Protein AF-A0A425D655-F1 (afdb_monomer)

Mean predicted aligned error: 10.27 Å

Sequence (138 aa):
MHMKQPTDARAVCDTALSDPRVFPADRMDLLRRHRRLAKTPTTEDKEVVVEGCYPTHTIDGRPLNRAVGEKSRFIGYDDDSVTVEALVLQHYKSQGWHGAHDEGASFRSLLGLLLWDVMFLNDVPDVFQTPFQVQNLG

pLDDT: mean 84.24, std 14.07, range [43.75, 97.19]

Organism: Aphanomyces astaci (NCBI:txid112090)

InterPro domains:
  IPR033315 Fanconi-associated nuclease 1-like [PTHR15749] (2-133)

Solvent-accessible surface area (backbone atoms only — not comparable to full-atom values): 9112 Å² total; per-residue (Å²): 129,90,81,80,52,62,68,62,57,36,56,52,34,56,53,49,71,68,40,87,83,55,52,73,70,60,43,52,54,42,50,56,49,39,52,65,62,63,70,63,83,66,90,69,75,68,63,80,72,60,92,72,86,69,87,84,82,87,82,92,79,51,71,73,58,85,61,90,93,56,84,63,32,25,50,36,99,83,72,43,88,31,43,64,67,56,43,52,49,53,56,43,38,77,74,75,49,85,87,83,91,58,94,55,47,66,59,52,52,50,48,49,68,76,38,39,74,71,74,65,50,86,84,58,83,87,42,73,87,56,100,81,65,92,65,63,81,120

Foldseek 3Di:
DPPPDLPVLLVVLVVLLPDPPDDPVVVVVSVVSNVVSVPPPCPPPPPVPPVDPDDDDDDDFAWPDDDPPDQTWTQAPVRDIDHPVVNVQSVVVVVVDHDDDDVCPVVVVVCCVVCVCVQPPPPDPPQDPDPPDPGTPD

Radius of gyration: 22.77 Å; Cα contacts (8 Å, |Δi|>4): 84; chains: 1; bounding box: 52×45×54 Å

Structure (mmCIF, N/CA/C/O backbone):
data_AF-A0A425D655-F1
#
_entry.id   AF-A0A425D655-F1
#
loop_
_atom_site.group_PDB
_atom_site.id
_atom_site.type_symbol
_atom_site.label_atom_id
_atom_site.label_alt_id
_atom_site.label_comp_id
_atom_site.label_asym_id
_atom_site.label_entity_id
_atom_site.label_seq_id
_atom_site.pdbx_PDB_ins_code
_atom_site.Cartn_x
_atom_site.Cartn_y
_atom_site.Cartn_z
_atom_site.occupancy
_atom_site.B_iso_or_equiv
_atom_site.auth_seq_id
_atom_site.auth_comp_id
_atom_site.auth_asym_id
_atom_site.auth_atom_id
_atom_site.pdbx_PDB_model_num
ATOM 1 N N . MET A 1 1 ? 16.321 -1.369 22.265 1.00 56.09 1 MET A N 1
ATOM 2 C CA . MET A 1 1 ? 17.793 -1.531 22.291 1.00 56.09 1 MET A CA 1
ATOM 3 C C . MET A 1 1 ? 18.479 -0.513 23.205 1.00 56.09 1 MET A C 1
ATOM 5 O O . MET A 1 1 ? 19.543 -0.815 23.719 1.00 56.09 1 MET A O 1
ATOM 9 N N . HIS A 1 2 ? 17.860 0.644 23.463 1.00 69.31 2 HIS A N 1
ATOM 10 C CA . HIS A 1 2 ? 18.489 1.784 24.137 1.00 69.31 2 HIS A CA 1
ATOM 11 C C . HIS A 1 2 ? 18.826 1.601 25.633 1.00 69.31 2 HIS A C 1
ATOM 13 O O . HIS A 1 2 ? 19.874 2.067 26.054 1.00 69.31 2 HIS A O 1
ATOM 19 N N . MET A 1 3 ? 18.016 0.884 26.427 1.00 74.19 3 MET A N 1
ATOM 20 C CA . MET A 1 3 ? 18.224 0.783 27.892 1.00 74.19 3 MET A CA 1
ATOM 21 C C . MET A 1 3 ? 18.942 -0.494 28.368 1.00 74.19 3 MET A C 1
ATOM 23 O O . MET A 1 3 ? 19.129 -0.678 29.561 1.00 74.19 3 MET A O 1
ATOM 27 N N . LYS A 1 4 ? 19.344 -1.398 27.457 1.00 76.62 4 LYS A N 1
ATOM 28 C CA . LYS A 1 4 ? 20.048 -2.670 27.763 1.00 76.62 4 LYS A CA 1
ATOM 29 C C . LYS A 1 4 ? 19.451 -3.521 28.912 1.00 76.62 4 LYS A C 1
ATOM 31 O O . LYS A 1 4 ? 20.166 -4.317 29.509 1.00 76.62 4 LYS A O 1
ATOM 36 N N . GLN A 1 5 ? 18.146 -3.421 29.168 1.00 82.88 5 GLN A N 1
ATOM 37 C CA . GLN A 1 5 ? 17.415 -4.203 30.175 1.00 82.88 5 GLN A CA 1
ATOM 38 C C . GLN A 1 5 ? 16.571 -5.299 29.493 1.00 82.88 5 GLN A C 1
ATOM 40 O O . GLN A 1 5 ? 15.457 -5.029 29.039 1.00 82.88 5 GLN A O 1
ATOM 45 N N . PRO A 1 6 ? 17.095 -6.528 29.321 1.00 79.94 6 PRO A N 1
ATOM 46 C CA . PRO A 1 6 ? 16.405 -7.578 28.568 1.00 79.94 6 PRO A CA 1
ATOM 47 C C . PRO A 1 6 ? 15.221 -8.197 29.323 1.00 79.94 6 PRO A C 1
ATOM 49 O O . PRO A 1 6 ? 14.250 -8.591 28.682 1.00 79.94 6 PRO A O 1
ATOM 52 N N . THR A 1 7 ? 15.284 -8.271 30.655 1.00 83.12 7 THR A N 1
ATOM 53 C CA . THR A 1 7 ? 14.211 -8.795 31.518 1.00 83.12 7 THR A CA 1
ATOM 54 C C . THR A 1 7 ? 12.979 -7.907 31.457 1.00 83.12 7 THR A C 1
ATOM 56 O O . THR A 1 7 ? 11.883 -8.382 31.174 1.00 83.12 7 THR A O 1
ATOM 59 N N . ASP A 1 8 ? 13.183 -6.604 31.611 1.00 85.19 8 ASP A N 1
ATOM 60 C CA . ASP A 1 8 ? 12.105 -5.619 31.629 1.00 85.19 8 ASP A CA 1
ATOM 61 C C . ASP A 1 8 ? 11.485 -5.513 30.234 1.00 85.19 8 ASP A C 1
ATOM 63 O O . ASP A 1 8 ? 10.268 -5.533 30.071 1.00 85.19 8 ASP A O 1
ATOM 67 N N . ALA A 1 9 ? 12.322 -5.530 29.189 1.00 85.31 9 ALA A N 1
ATOM 68 C CA . ALA A 1 9 ? 11.851 -5.589 27.811 1.00 85.31 9 ALA A CA 1
ATOM 69 C C . ALA A 1 9 ? 11.012 -6.843 27.518 1.00 85.31 9 ALA A C 1
ATOM 71 O O . ALA A 1 9 ? 10.108 -6.772 26.685 1.00 85.31 9 ALA A O 1
ATOM 72 N N . ARG A 1 10 ? 11.309 -7.977 28.166 1.00 85.69 10 ARG A N 1
ATOM 73 C CA . ARG A 1 10 ? 10.534 -9.213 28.031 1.00 85.69 10 ARG A CA 1
ATOM 74 C C . ARG A 1 10 ? 9.187 -9.101 28.744 1.00 85.69 10 ARG A C 1
ATOM 76 O O . ARG A 1 10 ? 8.175 -9.337 28.099 1.00 85.69 10 ARG A O 1
ATOM 83 N N . ALA A 1 11 ? 9.173 -8.631 29.991 1.00 88.06 11 ALA A N 1
ATOM 84 C CA . ALA A 1 11 ? 7.944 -8.409 30.758 1.00 88.06 11 ALA A CA 1
ATOM 85 C C . ALA A 1 11 ? 6.973 -7.439 30.055 1.00 88.06 11 ALA A C 1
ATOM 87 O O . ALA A 1 11 ? 5.759 -7.651 30.050 1.00 88.06 11 ALA A O 1
ATOM 88 N N . VAL A 1 12 ? 7.504 -6.407 29.387 1.00 90.00 12 VAL A N 1
ATOM 89 C CA . VAL A 1 12 ? 6.704 -5.499 28.549 1.00 90.00 12 VAL A CA 1
ATOM 90 C C . VAL A 1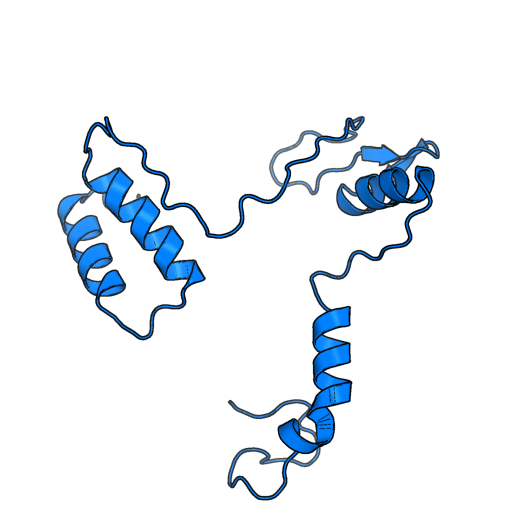 12 ? 6.111 -6.228 27.339 1.00 90.00 12 VAL A C 1
ATOM 92 O O . VAL A 1 12 ? 4.948 -6.006 27.012 1.00 90.00 12 VAL A O 1
ATOM 95 N N . CYS A 1 13 ? 6.870 -7.115 26.684 1.00 88.75 13 CYS A N 1
ATOM 96 C CA . CYS A 1 13 ? 6.338 -7.916 25.576 1.00 88.75 13 CYS A CA 1
ATOM 97 C C . CYS A 1 13 ? 5.244 -8.882 26.054 1.00 88.75 13 CYS A C 1
ATOM 99 O O . CYS A 1 13 ? 4.226 -8.988 25.383 1.00 88.75 13 CYS A O 1
ATOM 101 N N . ASP A 1 14 ? 5.417 -9.539 27.203 1.00 88.25 14 ASP A N 1
ATOM 102 C CA . ASP A 1 14 ? 4.415 -10.455 27.770 1.00 88.25 14 ASP A CA 1
ATOM 103 C C . ASP A 1 14 ? 3.105 -9.728 28.095 1.00 88.25 14 ASP A C 1
ATOM 105 O O . ASP A 1 14 ? 2.015 -10.189 27.742 1.00 88.25 14 ASP A O 1
ATOM 109 N N . THR A 1 15 ? 3.217 -8.540 28.691 1.00 92.69 15 THR A N 1
ATOM 110 C CA . THR A 1 15 ? 2.069 -7.662 28.949 1.00 92.69 15 THR A CA 1
ATOM 111 C C . THR A 1 15 ? 1.370 -7.272 27.645 1.00 92.69 15 THR A C 1
ATOM 113 O O . THR A 1 15 ? 0.157 -7.416 27.534 1.00 92.69 15 THR A O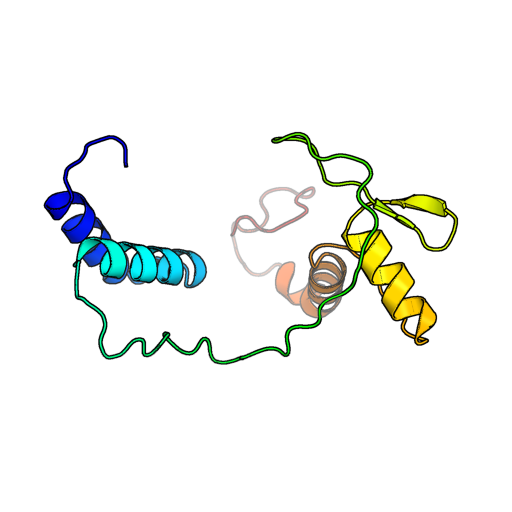 1
ATOM 116 N N . ALA A 1 16 ? 2.123 -6.837 26.629 1.00 90.75 16 ALA A N 1
ATOM 117 C CA . ALA A 1 16 ? 1.557 -6.422 25.346 1.00 90.75 16 ALA A CA 1
ATOM 118 C C . ALA A 1 16 ? 0.904 -7.587 24.581 1.00 90.75 16 ALA A C 1
ATOM 120 O O . ALA A 1 16 ? -0.157 -7.427 23.992 1.00 90.75 16 ALA A O 1
ATOM 121 N N . LEU A 1 17 ? 1.487 -8.787 24.624 1.00 90.88 17 LEU A N 1
ATOM 122 C CA . LEU A 1 17 ? 0.899 -9.981 24.008 1.00 90.88 17 LEU A CA 1
ATOM 123 C C . LEU A 1 17 ? -0.386 -10.437 24.714 1.00 90.88 17 LEU A C 1
ATOM 125 O O . LEU A 1 17 ? -1.219 -11.107 24.099 1.00 90.88 17 LEU A O 1
ATOM 129 N N . SER A 1 18 ? -0.567 -10.063 25.977 1.00 91.12 18 SER A N 1
ATOM 130 C CA . SER A 1 18 ? -1.797 -10.318 26.728 1.00 91.12 18 SER A CA 1
ATOM 131 C C . SER A 1 18 ? -2.891 -9.276 26.455 1.00 91.12 18 SER A C 1
ATOM 133 O O . SER A 1 18 ? -4.051 -9.539 26.760 1.00 91.12 18 SER A O 1
ATOM 135 N N . ASP A 1 19 ? -2.561 -8.118 25.864 1.00 92.81 19 ASP A N 1
ATOM 136 C CA . ASP A 1 19 ? -3.540 -7.073 25.542 1.00 92.81 19 ASP A CA 1
ATOM 137 C C . ASP A 1 19 ? -4.307 -7.432 24.248 1.00 92.81 19 ASP A C 1
ATOM 139 O O . ASP A 1 19 ? -3.696 -7.568 23.179 1.00 92.81 19 ASP A O 1
ATOM 143 N N . PRO A 1 20 ? -5.646 -7.591 24.305 1.00 90.38 20 PRO A N 1
ATOM 144 C CA . PRO A 1 20 ? -6.460 -7.925 23.136 1.00 90.38 20 PRO A CA 1
ATOM 145 C C . PRO A 1 20 ? -6.556 -6.791 22.107 1.00 90.38 20 PRO A C 1
ATOM 147 O O . PRO A 1 20 ? -6.986 -7.033 20.984 1.00 90.38 20 PRO A O 1
ATOM 150 N N . ARG A 1 21 ? -6.172 -5.559 22.462 1.00 91.56 21 ARG A N 1
ATOM 151 C CA . ARG A 1 21 ? -6.235 -4.388 21.570 1.00 91.56 21 ARG A CA 1
ATOM 152 C C . ARG A 1 21 ? -5.013 -4.255 20.667 1.00 91.56 21 ARG A C 1
ATOM 154 O O . ARG A 1 21 ? -4.992 -3.387 19.800 1.00 91.56 21 ARG A O 1
ATOM 161 N N . VAL A 1 22 ? -3.982 -5.070 20.878 1.00 89.25 22 VAL A N 1
ATOM 162 C CA . VAL A 1 22 ? -2.790 -5.048 20.030 1.00 89.25 22 VAL A CA 1
ATOM 163 C C . VAL A 1 22 ? -3.140 -5.607 18.658 1.00 89.25 22 VAL A C 1
ATOM 165 O O . VAL A 1 22 ? -3.574 -6.756 18.536 1.00 89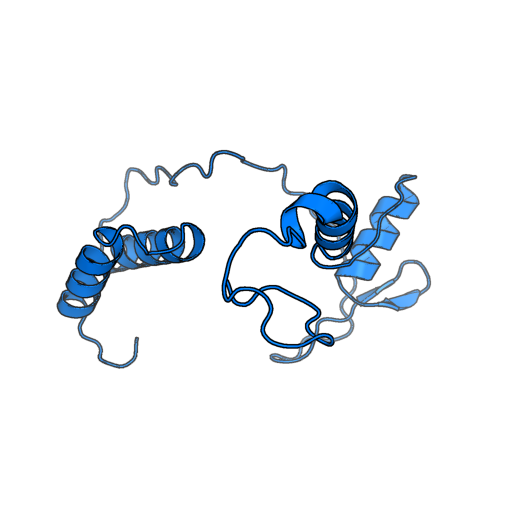.25 22 VAL A O 1
ATOM 168 N N . PHE A 1 23 ? -2.910 -4.799 17.622 1.00 85.75 23 PHE A N 1
ATOM 169 C CA . PHE A 1 23 ? -3.163 -5.194 16.245 1.00 85.75 23 PHE A CA 1
ATOM 170 C C . PHE A 1 23 ? -2.363 -6.453 15.874 1.00 85.75 23 PHE A C 1
ATOM 172 O O . PHE A 1 23 ? -1.217 -6.611 16.306 1.00 85.75 23 PHE A O 1
ATOM 179 N N . PRO A 1 24 ? -2.910 -7.348 15.030 1.00 81.44 24 PRO A N 1
ATOM 180 C CA . PRO A 1 24 ? -2.222 -8.578 14.637 1.00 81.44 24 PRO A CA 1
ATOM 181 C C . PRO A 1 24 ? -0.816 -8.363 14.052 1.00 81.44 24 PRO A C 1
ATOM 183 O O . PRO A 1 24 ? 0.082 -9.164 14.316 1.00 81.44 24 PRO A O 1
ATOM 186 N N . ALA A 1 25 ? -0.607 -7.272 13.303 1.00 77.31 25 ALA A N 1
ATOM 187 C CA . ALA A 1 25 ? 0.696 -6.917 12.740 1.00 77.31 25 ALA A CA 1
ATOM 188 C C . ALA A 1 25 ? 1.737 -6.640 13.842 1.00 77.31 25 ALA A C 1
ATOM 190 O O . ALA A 1 25 ? 2.781 -7.294 13.888 1.00 77.31 25 ALA A O 1
ATOM 191 N N . ASP A 1 26 ? 1.405 -5.766 14.796 1.00 84.81 26 ASP A N 1
ATOM 192 C CA . ASP A 1 26 ? 2.265 -5.452 15.943 1.00 84.81 26 ASP A CA 1
ATOM 193 C C . ASP A 1 26 ? 2.486 -6.677 16.835 1.00 84.81 26 ASP A C 1
ATOM 195 O O . ASP A 1 26 ? 3.580 -6.904 17.358 1.00 84.81 26 ASP A O 1
ATOM 199 N N . ARG A 1 27 ? 1.454 -7.516 16.980 1.00 85.94 27 ARG A N 1
ATOM 200 C CA . ARG A 1 27 ? 1.520 -8.766 17.742 1.00 85.94 27 ARG A CA 1
ATOM 201 C C . ARG A 1 27 ? 2.593 -9.703 17.185 1.00 85.94 27 ARG A C 1
ATOM 203 O O . ARG A 1 27 ? 3.330 -10.309 17.964 1.00 85.94 27 ARG A O 1
ATOM 210 N N . MET A 1 28 ? 2.718 -9.806 15.860 1.00 82.25 28 MET A N 1
ATOM 211 C CA . MET A 1 28 ? 3.743 -10.636 15.220 1.00 82.25 28 MET A CA 1
ATOM 212 C C . MET A 1 28 ? 5.159 -10.125 15.515 1.00 82.25 28 MET A C 1
ATOM 214 O O . MET A 1 28 ? 6.048 -10.907 15.870 1.00 82.25 28 MET A O 1
ATOM 218 N N . ASP A 1 29 ? 5.369 -8.813 15.445 1.00 85.62 29 ASP A N 1
ATOM 219 C CA . ASP A 1 29 ? 6.665 -8.205 15.752 1.00 85.62 29 ASP A CA 1
ATOM 220 C C . ASP A 1 29 ? 7.022 -8.307 17.242 1.00 85.62 29 ASP A C 1
ATOM 222 O O . ASP A 1 29 ? 8.179 -8.584 17.593 1.00 85.62 29 ASP A O 1
ATOM 226 N N . LEU A 1 30 ? 6.031 -8.189 18.132 1.00 88.94 30 LEU A N 1
ATOM 227 C CA . LEU A 1 30 ? 6.184 -8.451 19.565 1.00 88.94 30 LEU A CA 1
ATOM 228 C C . LEU A 1 30 ? 6.571 -9.908 19.839 1.00 88.94 30 LEU A C 1
ATOM 230 O O . LEU A 1 30 ? 7.494 -10.144 20.621 1.00 88.94 30 LEU A O 1
ATOM 234 N N . LEU A 1 31 ? 5.951 -10.883 19.163 1.00 85.75 31 LEU A N 1
ATOM 235 C CA . LEU A 1 31 ? 6.309 -12.303 19.281 1.00 85.75 31 LEU A CA 1
ATOM 236 C C . LEU A 1 31 ? 7.751 -12.565 18.836 1.00 85.75 31 LEU A C 1
ATOM 238 O O . LEU A 1 31 ? 8.519 -13.203 19.564 1.00 85.75 31 LEU A O 1
ATOM 242 N N . ARG A 1 32 ? 8.149 -12.042 17.669 1.00 84.94 32 ARG A N 1
ATOM 243 C CA . ARG A 1 32 ? 9.528 -12.151 17.159 1.00 84.94 32 ARG A CA 1
ATOM 244 C C . ARG A 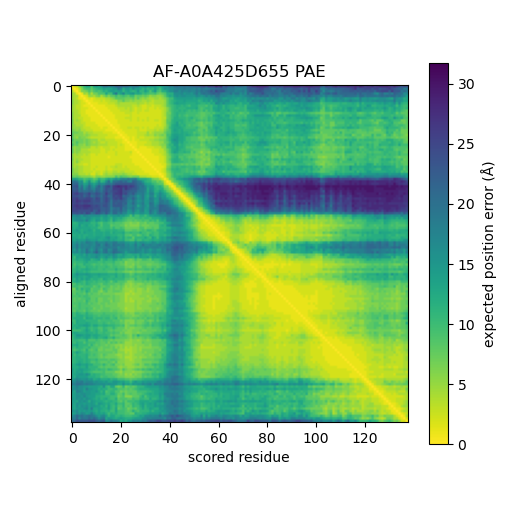1 32 ? 10.531 -11.563 18.149 1.00 84.94 32 ARG A C 1
ATOM 246 O O . ARG A 1 32 ? 11.563 -12.171 18.444 1.00 84.94 32 ARG A O 1
ATOM 253 N N . ARG A 1 33 ? 10.220 -10.393 18.712 1.00 85.81 33 ARG A N 1
ATOM 254 C CA . ARG A 1 33 ? 11.064 -9.735 19.714 1.00 85.81 33 ARG A CA 1
ATOM 255 C C . ARG A 1 33 ? 11.133 -10.522 21.022 1.00 85.81 33 ARG A C 1
ATOM 257 O O . ARG A 1 33 ? 12.236 -10.672 21.548 1.00 85.81 33 ARG A O 1
ATOM 264 N N . HIS A 1 34 ? 10.006 -11.020 21.528 1.00 85.75 34 HIS A N 1
ATOM 265 C CA . HIS A 1 34 ? 9.941 -11.821 22.750 1.00 85.75 34 HIS A CA 1
ATOM 266 C C . HIS A 1 34 ? 10.812 -13.083 22.627 1.00 85.75 34 HIS A C 1
ATOM 268 O O . HIS A 1 34 ? 11.644 -13.339 23.498 1.00 85.75 34 HIS A O 1
ATOM 274 N N . ARG A 1 35 ? 10.730 -13.801 21.496 1.00 83.31 35 ARG A N 1
ATOM 275 C CA . ARG A 1 35 ? 11.591 -14.965 21.199 1.00 83.31 35 ARG A CA 1
ATOM 276 C C . ARG A 1 35 ? 13.075 -14.620 21.214 1.00 83.31 35 ARG A C 1
ATOM 278 O O . ARG A 1 35 ? 13.855 -15.280 21.895 1.00 83.31 35 ARG A O 1
ATOM 285 N N . ARG A 1 36 ? 13.463 -13.539 20.531 1.00 82.56 36 ARG A N 1
ATOM 286 C CA . ARG A 1 36 ? 14.859 -13.075 20.506 1.00 82.56 36 ARG A CA 1
ATOM 287 C C . ARG A 1 36 ? 15.384 -12.728 21.905 1.00 82.56 36 ARG A C 1
ATOM 289 O O . ARG A 1 36 ? 16.558 -12.949 22.187 1.00 82.56 36 ARG A O 1
ATOM 296 N N . LEU A 1 37 ? 14.534 -12.190 22.783 1.00 83.06 37 LEU A N 1
ATOM 297 C CA . LEU A 1 37 ? 14.888 -11.877 24.174 1.00 83.06 37 LEU A CA 1
ATOM 298 C C . LEU A 1 37 ? 14.978 -13.124 25.065 1.00 83.06 37 LEU A C 1
ATOM 300 O O . LEU A 1 37 ? 15.765 -13.130 26.009 1.00 83.06 37 LEU A O 1
ATOM 304 N N . ALA A 1 38 ? 14.220 -14.179 24.759 1.00 77.06 38 ALA A N 1
ATOM 305 C CA . ALA A 1 38 ? 14.208 -15.422 25.526 1.00 77.06 38 ALA A CA 1
ATOM 306 C C . ALA A 1 38 ? 15.485 -16.273 25.367 1.00 77.06 38 ALA A C 1
ATOM 308 O O . ALA A 1 38 ? 15.640 -17.237 26.116 1.00 77.06 38 ALA A O 1
ATOM 309 N N . LYS A 1 39 ? 16.401 -15.922 24.440 1.00 68.44 39 LYS A N 1
ATOM 310 C CA . LYS A 1 39 ? 17.672 -16.630 24.152 1.00 68.44 39 LYS A CA 1
ATOM 311 C C . LYS A 1 39 ? 17.526 -18.156 24.065 1.00 68.44 39 LYS A C 1
ATOM 313 O O . LYS A 1 39 ? 18.463 -18.886 24.375 1.00 68.44 39 LYS A O 1
ATOM 318 N N . THR A 1 40 ? 16.356 -18.656 23.688 1.00 54.69 40 THR A N 1
ATOM 319 C CA . THR A 1 40 ? 16.138 -20.092 23.554 1.00 54.69 40 THR A CA 1
ATOM 320 C C . THR A 1 40 ? 16.880 -20.521 22.285 1.00 54.69 40 THR A C 1
ATOM 322 O O . THR A 1 40 ? 16.547 -20.007 21.213 1.00 54.69 40 THR A O 1
ATOM 325 N N . PRO A 1 41 ? 17.929 -21.367 22.368 1.00 46.22 41 PRO A N 1
ATOM 326 C CA . PRO A 1 41 ? 18.530 -21.938 21.173 1.00 46.22 41 PRO A CA 1
ATOM 327 C C . PRO A 1 41 ? 17.432 -22.795 20.562 1.00 46.22 41 PRO A C 1
ATOM 329 O O . PRO A 1 41 ? 16.943 -23.743 21.174 1.00 46.22 41 PRO A O 1
ATOM 332 N N . THR A 1 42 ? 16.919 -22.342 19.434 1.00 47.75 42 THR A N 1
ATOM 333 C CA . THR A 1 42 ? 15.672 -22.863 18.910 1.00 47.75 42 THR A CA 1
ATOM 334 C C . THR A 1 42 ? 16.018 -24.112 18.100 1.00 47.75 42 THR A C 1
ATOM 336 O O . THR A 1 42 ? 16.368 -24.034 16.934 1.00 47.75 42 THR A O 1
ATOM 339 N N . THR A 1 43 ? 16.008 -25.282 18.750 1.00 46.81 43 THR A N 1
ATOM 340 C CA . THR A 1 43 ? 16.067 -26.596 18.073 1.00 46.81 43 THR A CA 1
ATOM 341 C C . THR A 1 43 ? 14.731 -26.972 17.430 1.00 46.81 43 THR A C 1
ATOM 343 O O . THR A 1 43 ? 14.637 -27.968 16.723 1.00 46.81 43 THR A O 1
ATOM 346 N N . GLU A 1 44 ? 13.701 -26.159 17.638 1.00 45.53 44 GLU A N 1
ATOM 347 C CA . GLU A 1 44 ? 12.446 -26.222 16.908 1.00 45.53 44 GLU A CA 1
ATOM 348 C C . GLU A 1 44 ? 12.117 -24.818 16.428 1.00 45.53 44 GLU A C 1
ATOM 350 O O . GLU A 1 44 ? 11.269 -24.133 17.005 1.00 45.53 44 GLU A O 1
ATOM 355 N N . ASP A 1 45 ? 12.803 -24.370 15.371 1.00 44.09 45 ASP A N 1
ATOM 356 C CA . ASP A 1 45 ? 12.346 -23.235 14.568 1.00 44.09 45 ASP A CA 1
ATOM 357 C C . ASP A 1 45 ? 11.127 -23.741 13.795 1.00 44.09 45 ASP A C 1
ATOM 359 O O . ASP A 1 45 ? 11.106 -23.849 12.574 1.00 44.09 45 ASP A O 1
ATOM 363 N N . LYS A 1 46 ? 10.062 -24.077 14.527 1.00 44.09 46 LYS A N 1
ATOM 364 C CA . LYS A 1 46 ? 8.731 -23.889 13.995 1.00 44.09 46 LYS A CA 1
ATOM 365 C C . LYS A 1 46 ? 8.603 -22.381 13.941 1.00 44.09 46 LYS A C 1
ATOM 367 O O . LYS A 1 46 ? 8.103 -21.746 14.876 1.00 44.09 46 LYS A O 1
ATOM 372 N N . GLU A 1 47 ? 9.126 -21.804 12.854 1.00 46.00 47 GLU A N 1
ATOM 373 C CA . GLU A 1 47 ? 8.553 -20.598 12.285 1.00 46.00 47 GLU A CA 1
ATOM 374 C C . GLU A 1 47 ? 7.063 -20.696 12.572 1.00 46.00 47 GLU A C 1
ATOM 376 O O . GLU A 1 47 ? 6.433 -21.720 12.289 1.00 46.00 47 GLU A O 1
ATOM 381 N N . VAL A 1 48 ? 6.514 -19.691 13.254 1.00 46.25 48 VAL A N 1
ATOM 382 C CA . VAL A 1 48 ? 5.065 -19.551 13.230 1.00 46.25 48 VAL A CA 1
ATOM 383 C C . VAL A 1 48 ? 4.772 -19.449 11.758 1.00 46.25 48 VAL A C 1
ATOM 385 O O . VAL A 1 48 ? 5.119 -18.440 11.146 1.00 46.25 48 VAL A O 1
ATOM 388 N N . VAL A 1 49 ? 4.275 -20.554 11.210 1.00 43.75 49 VAL A N 1
ATOM 389 C CA . VAL A 1 49 ? 3.815 -20.651 9.847 1.00 43.75 49 VAL A CA 1
ATOM 390 C C . VAL A 1 49 ? 2.784 -19.549 9.778 1.00 43.75 49 VAL A C 1
ATOM 392 O O . VAL A 1 49 ? 1.713 -19.642 10.376 1.00 43.75 49 VAL A O 1
ATOM 395 N N . VAL A 1 50 ? 3.174 -18.438 9.161 1.00 52.47 50 VAL A N 1
ATOM 396 C CA . VAL A 1 50 ? 2.202 -17.498 8.644 1.00 52.47 50 VAL A CA 1
ATOM 397 C C . VAL A 1 50 ? 1.411 -18.359 7.680 1.00 52.47 50 VAL A C 1
ATOM 399 O O . VAL A 1 50 ? 1.974 -18.900 6.729 1.00 52.47 50 VAL A O 1
ATOM 402 N N . GLU A 1 51 ? 0.156 -18.623 8.014 1.00 45.69 51 GLU A N 1
ATOM 403 C CA . GLU A 1 51 ? -0.750 -19.334 7.131 1.00 45.69 51 GLU A CA 1
ATOM 404 C C . GLU A 1 51 ? -0.757 -18.557 5.802 1.00 45.69 51 GLU A C 1
ATOM 406 O O . GLU A 1 51 ? -1.206 -17.413 5.743 1.00 45.69 51 GLU A O 1
ATOM 411 N N . GLY A 1 52 ? -0.086 -19.124 4.790 1.00 51.09 52 GLY A N 1
ATOM 412 C CA . GLY A 1 52 ? 0.299 -18.429 3.558 1.00 51.09 52 GLY A CA 1
ATOM 413 C C . GLY A 1 52 ? 1.815 -18.349 3.336 1.00 51.09 52 GLY A C 1
ATOM 414 O O . GLY A 1 52 ? 2.396 -17.266 3.341 1.00 51.09 52 GLY A O 1
ATOM 415 N N . CYS A 1 53 ? 2.469 -19.487 3.074 1.00 60.31 53 CYS A N 1
ATOM 416 C CA . CYS A 1 53 ? 3.737 -19.469 2.342 1.00 60.31 53 CYS A CA 1
ATOM 417 C C . CYS A 1 53 ? 3.419 -19.063 0.896 1.00 60.31 53 CYS A C 1
ATOM 419 O O . CYS A 1 53 ? 2.988 -19.890 0.091 1.00 60.31 53 CYS A O 1
ATOM 421 N N . TYR A 1 54 ? 3.536 -17.773 0.589 1.00 77.81 54 TYR A N 1
ATOM 422 C CA . TYR A 1 54 ? 3.409 -17.299 -0.784 1.00 77.81 54 TYR A CA 1
ATOM 423 C C . TYR A 1 54 ? 4.666 -17.695 -1.566 1.00 77.81 54 TYR A C 1
ATOM 425 O O . TYR A 1 54 ? 5.768 -17.616 -1.015 1.00 77.81 54 TYR A O 1
ATOM 433 N N . PRO A 1 55 ? 4.538 -18.120 -2.834 1.00 84.06 55 PRO A N 1
ATOM 434 C CA . PRO A 1 55 ? 5.702 -18.424 -3.648 1.00 84.06 55 PRO A CA 1
ATOM 435 C C . PRO A 1 55 ? 6.562 -17.167 -3.799 1.00 84.06 55 PRO A C 1
ATOM 437 O O . PRO A 1 55 ? 6.105 -16.125 -4.274 1.00 84.06 55 PRO A O 1
ATOM 440 N N . THR A 1 56 ? 7.820 -17.267 -3.382 1.00 87.62 56 THR A N 1
ATOM 441 C CA . THR A 1 56 ? 8.802 -16.203 -3.582 1.00 87.62 56 THR A CA 1
ATOM 442 C C . THR A 1 56 ? 9.361 -16.307 -4.992 1.00 87.62 56 THR A C 1
ATOM 444 O O . THR A 1 56 ? 9.921 -17.335 -5.370 1.00 87.62 56 THR A O 1
ATOM 447 N N . HIS A 1 57 ? 9.251 -15.222 -5.753 1.00 88.88 57 HIS A N 1
ATOM 448 C CA . HIS A 1 57 ? 9.870 -15.084 -7.066 1.00 88.88 57 HIS A CA 1
ATOM 449 C C . HIS A 1 57 ? 11.005 -14.063 -7.000 1.00 88.88 57 HIS A C 1
ATOM 451 O O . HIS A 1 57 ? 10.863 -13.001 -6.392 1.00 88.88 57 HIS A O 1
ATOM 457 N N . THR A 1 58 ? 12.131 -14.379 -7.636 1.00 93.69 58 THR A N 1
ATOM 458 C CA . THR A 1 58 ? 13.289 -13.487 -7.734 1.00 93.69 58 THR A CA 1
ATOM 459 C C . THR A 1 58 ? 13.434 -13.010 -9.168 1.00 93.69 58 THR A C 1
ATOM 461 O O . THR A 1 58 ? 13.372 -13.811 -10.099 1.00 93.69 58 THR A O 1
ATOM 464 N N . ILE A 1 59 ? 13.632 -11.705 -9.328 1.00 93.06 59 ILE A N 1
ATOM 465 C CA . ILE A 1 59 ? 13.952 -11.078 -10.607 1.00 93.06 59 ILE A CA 1
ATOM 466 C C . ILE A 1 59 ? 15.314 -10.399 -10.494 1.00 93.06 59 ILE A C 1
ATOM 468 O O . ILE A 1 59 ? 15.627 -9.794 -9.466 1.00 93.06 59 ILE A O 1
ATOM 472 N N . ASP A 1 60 ? 16.108 -10.486 -11.553 1.00 92.50 60 ASP A N 1
ATOM 473 C CA . ASP A 1 60 ? 17.391 -9.796 -11.625 1.00 92.50 60 ASP A CA 1
ATOM 474 C C . ASP A 1 60 ? 17.196 -8.353 -12.107 1.00 92.50 60 ASP A C 1
ATOM 476 O O . ASP A 1 60 ? 16.397 -8.074 -13.003 1.00 92.50 60 ASP A O 1
ATOM 480 N N . GLY A 1 61 ? 17.948 -7.422 -11.518 1.00 91.00 61 GLY A N 1
ATOM 481 C CA . GLY A 1 61 ? 17.909 -6.002 -11.863 1.00 91.00 61 GLY A CA 1
ATOM 482 C C . GLY A 1 61 ? 19.298 -5.372 -11.850 1.00 91.00 61 GLY A C 1
ATOM 483 O O . GLY A 1 61 ? 20.151 -5.734 -11.040 1.00 91.00 61 GLY A O 1
ATOM 484 N N . ARG A 1 62 ? 19.529 -4.399 -12.740 1.00 93.81 62 ARG A N 1
ATOM 485 C CA . ARG A 1 62 ? 20.779 -3.623 -12.816 1.00 93.81 62 ARG A CA 1
ATOM 486 C C . ARG A 1 62 ? 20.653 -2.364 -11.939 1.00 93.81 62 ARG A C 1
ATOM 488 O O . ARG A 1 62 ? 19.918 -1.463 -12.339 1.00 93.81 62 ARG A O 1
ATOM 495 N N . PRO A 1 63 ? 21.298 -2.273 -10.760 1.00 93.00 63 PRO A N 1
ATOM 496 C CA . PRO A 1 63 ? 21.128 -1.128 -9.862 1.00 93.00 63 PRO A CA 1
ATOM 497 C C . PRO A 1 63 ? 21.874 0.114 -10.371 1.00 93.00 63 PRO A C 1
ATOM 499 O O . PRO A 1 63 ? 23.019 0.013 -10.810 1.00 93.00 63 PRO A O 1
ATOM 502 N N . LEU A 1 64 ? 21.246 1.286 -10.250 1.00 90.94 64 LEU A N 1
ATOM 503 C CA . LEU A 1 64 ? 21.827 2.595 -10.587 1.00 90.94 64 LEU A CA 1
ATOM 504 C C . LEU A 1 64 ? 22.432 3.308 -9.373 1.00 90.94 64 LEU A C 1
ATOM 506 O O . LEU A 1 64 ? 23.396 4.055 -9.512 1.00 90.94 64 LEU A O 1
ATOM 510 N N . ASN A 1 65 ? 21.893 3.066 -8.179 1.00 88.44 65 ASN A N 1
ATOM 511 C CA . ASN A 1 65 ? 22.391 3.629 -6.929 1.00 88.44 65 ASN A CA 1
ATOM 512 C C . ASN A 1 65 ? 22.561 2.541 -5.857 1.00 88.44 65 ASN A C 1
ATOM 514 O O . ASN A 1 65 ? 21.920 1.490 -5.876 1.00 88.44 65 ASN A O 1
ATOM 518 N N . ARG A 1 66 ? 23.494 2.782 -4.930 1.00 77.31 66 ARG A N 1
ATOM 519 C CA . ARG A 1 66 ? 23.807 1.887 -3.797 1.00 77.31 66 ARG A CA 1
ATOM 520 C C . ARG A 1 66 ? 24.021 2.649 -2.483 1.00 77.31 66 ARG A C 1
ATOM 522 O O . ARG A 1 66 ? 24.559 2.095 -1.528 1.00 77.31 66 ARG A O 1
ATOM 529 N N . ALA A 1 67 ? 23.626 3.920 -2.436 1.00 80.81 67 ALA A N 1
ATOM 530 C CA . ALA A 1 67 ? 23.770 4.751 -1.251 1.00 80.81 67 ALA A CA 1
ATOM 531 C C . ALA A 1 67 ? 22.687 4.423 -0.212 1.00 80.81 67 ALA A C 1
ATOM 533 O O . ALA A 1 67 ? 21.504 4.298 -0.532 1.00 80.81 67 ALA A O 1
ATOM 534 N N . VAL A 1 68 ? 23.097 4.290 1.051 1.00 77.06 68 VAL A N 1
ATOM 535 C CA . VAL A 1 68 ? 22.178 4.067 2.175 1.00 77.06 68 VAL A CA 1
ATOM 536 C C . VAL A 1 68 ? 21.314 5.312 2.378 1.00 77.06 68 VAL A C 1
ATOM 538 O O . VAL A 1 68 ? 21.839 6.417 2.479 1.00 77.06 68 VAL A O 1
ATOM 541 N N . GLY A 1 69 ? 19.995 5.125 2.469 1.00 77.94 69 GLY A N 1
ATOM 542 C CA . GLY A 1 69 ? 19.025 6.206 2.681 1.00 77.9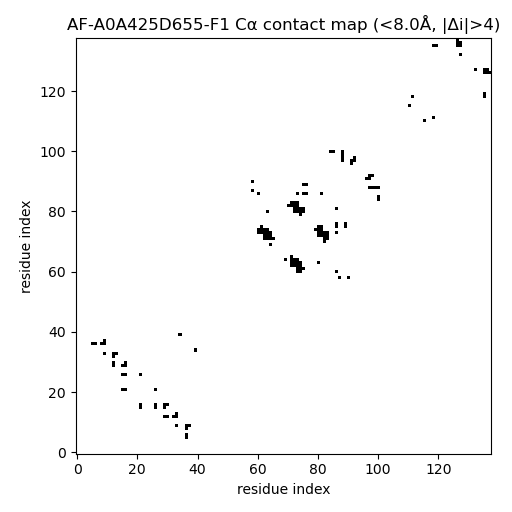4 69 GLY A CA 1
ATOM 543 C C . GLY A 1 69 ? 18.422 6.790 1.400 1.00 77.94 69 GLY A C 1
ATOM 544 O O . GLY A 1 69 ? 17.515 7.615 1.486 1.00 77.94 69 GLY A O 1
ATOM 545 N N . GLU A 1 70 ? 18.866 6.344 0.224 1.00 86.75 70 GLU A N 1
ATOM 546 C CA . GLU A 1 70 ? 18.274 6.729 -1.057 1.00 86.75 70 GLU A CA 1
ATOM 547 C C . GLU A 1 70 ? 17.269 5.673 -1.545 1.00 86.75 70 GLU A C 1
ATOM 549 O O . GLU A 1 70 ? 17.438 4.474 -1.312 1.00 86.75 70 GLU A O 1
ATOM 554 N N . LYS A 1 71 ? 16.215 6.105 -2.252 1.00 86.44 71 LYS A N 1
ATOM 555 C CA . LYS A 1 71 ? 15.297 5.177 -2.927 1.00 86.44 71 LYS A CA 1
ATOM 556 C C . LYS A 1 71 ? 16.056 4.413 -4.009 1.00 86.44 71 LYS A C 1
ATOM 558 O O . LYS A 1 71 ? 16.662 5.037 -4.877 1.00 86.44 71 LYS A O 1
ATOM 563 N N . SER A 1 72 ? 15.990 3.085 -3.991 1.00 90.88 72 SER A N 1
ATOM 564 C CA . SER A 1 72 ? 16.674 2.253 -4.982 1.00 90.88 72 SER A CA 1
ATOM 565 C C . SER A 1 72 ? 16.152 2.506 -6.402 1.00 90.88 72 SER A C 1
ATOM 567 O O . SER A 1 72 ? 14.942 2.555 -6.639 1.00 90.88 72 SER A O 1
ATOM 569 N N . ARG A 1 73 ? 17.080 2.660 -7.346 1.00 94.44 73 ARG A N 1
ATOM 570 C CA . ARG A 1 73 ? 16.841 2.876 -8.778 1.00 94.44 73 ARG A CA 1
ATOM 571 C C . ARG A 1 73 ? 17.511 1.774 -9.590 1.00 94.44 73 ARG A C 1
ATOM 573 O O . ARG A 1 73 ? 18.602 1.325 -9.236 1.00 94.44 73 ARG A O 1
ATOM 580 N N . PHE A 1 74 ? 16.884 1.379 -10.691 1.00 95.50 74 PHE A N 1
ATOM 581 C CA . PHE A 1 74 ? 17.345 0.309 -11.574 1.00 95.50 74 PHE A CA 1
ATOM 582 C C . PHE A 1 74 ? 17.279 0.739 -13.037 1.00 95.50 74 PHE A C 1
ATOM 584 O O . PHE A 1 74 ? 16.520 1.640 -13.378 1.00 95.50 74 PHE A O 1
ATOM 591 N N . ILE A 1 75 ? 18.060 0.085 -13.893 1.00 96.19 75 ILE A N 1
ATOM 592 C CA . ILE A 1 75 ? 17.935 0.221 -15.347 1.00 96.19 75 ILE A CA 1
ATOM 593 C C . ILE A 1 75 ? 16.797 -0.689 -15.817 1.00 96.19 75 ILE A C 1
ATOM 595 O O . ILE A 1 75 ? 16.864 -1.905 -15.610 1.00 96.19 75 ILE A O 1
ATOM 599 N N . GLY A 1 76 ? 15.777 -0.093 -16.430 1.00 94.44 76 GLY A N 1
ATOM 600 C CA . GLY A 1 76 ? 14.629 -0.765 -17.023 1.00 94.44 76 GLY A CA 1
ATOM 601 C C . GLY A 1 76 ? 14.988 -1.597 -18.254 1.00 94.44 76 GLY A C 1
ATOM 602 O O . GLY A 1 76 ? 16.133 -1.627 -18.718 1.00 94.44 76 GLY A O 1
ATOM 603 N N . TYR A 1 77 ? 13.989 -2.301 -18.781 1.00 92.25 77 TYR A N 1
ATOM 604 C CA . TYR A 1 77 ? 14.111 -3.097 -20.012 1.00 92.25 77 TYR A CA 1
ATOM 605 C C . TYR A 1 77 ? 14.202 -2.215 -21.273 1.00 92.25 77 TYR A C 1
ATOM 607 O O . TYR A 1 77 ? 14.617 -2.684 -22.328 1.00 92.25 77 TYR A O 1
ATOM 615 N N . ASP A 1 78 ? 13.823 -0.948 -21.141 1.00 93.25 78 ASP A N 1
ATOM 616 C CA . ASP A 1 78 ? 13.894 0.153 -22.104 1.00 93.25 78 ASP A CA 1
ATOM 617 C C . ASP A 1 78 ? 15.128 1.055 -21.902 1.00 93.25 78 ASP A C 1
ATOM 619 O O . ASP A 1 78 ? 15.224 2.114 -22.511 1.00 93.25 78 ASP A O 1
ATOM 623 N N . ASP A 1 79 ? 16.074 0.630 -21.056 1.00 92.44 79 ASP A N 1
ATOM 624 C CA . ASP A 1 79 ? 17.271 1.377 -20.640 1.00 92.44 79 ASP A CA 1
ATOM 625 C C . ASP A 1 79 ? 17.005 2.689 -19.862 1.00 92.44 79 ASP A C 1
ATOM 627 O O . ASP A 1 79 ? 17.943 3.426 -19.546 1.00 92.44 79 ASP A O 1
ATOM 631 N N . ASP A 1 80 ? 15.761 2.933 -19.435 1.00 93.62 80 ASP A N 1
ATOM 632 C CA . ASP A 1 80 ? 15.392 4.062 -18.574 1.00 93.62 80 ASP A CA 1
ATOM 633 C C . ASP A 1 80 ? 15.678 3.802 -17.081 1.00 93.62 80 ASP A C 1
ATOM 635 O O . ASP A 1 80 ? 15.751 2.668 -16.609 1.00 93.62 80 ASP A O 1
ATOM 639 N N . SER A 1 81 ? 15.818 4.871 -16.289 1.00 94.75 81 SER A N 1
ATOM 640 C CA . SER A 1 81 ? 15.943 4.778 -14.825 1.00 94.75 81 SER A CA 1
ATOM 641 C C . SER A 1 81 ? 14.572 4.597 -14.168 1.00 94.75 81 SER A C 1
ATOM 643 O O . SER A 1 81 ? 13.740 5.506 -14.186 1.00 94.75 81 SER A O 1
ATOM 645 N N . VAL A 1 82 ? 14.347 3.442 -13.540 1.00 95.25 82 VAL A N 1
ATOM 646 C CA . VAL A 1 82 ? 13.053 3.035 -12.969 1.00 95.25 82 VAL A CA 1
ATOM 647 C C . VAL A 1 82 ? 13.146 2.699 -11.475 1.00 95.25 82 VAL A C 1
ATOM 649 O O . VAL A 1 82 ? 14.229 2.494 -10.920 1.00 95.25 82 VAL A O 1
ATOM 652 N N . THR A 1 83 ? 12.004 2.678 -10.781 1.00 95.12 83 THR A N 1
ATOM 653 C CA . THR A 1 83 ? 11.914 2.150 -9.406 1.00 95.12 83 THR A CA 1
ATOM 654 C C . THR A 1 83 ? 11.880 0.620 -9.405 1.00 95.12 83 THR A C 1
ATOM 656 O O . THR A 1 83 ? 11.727 -0.008 -10.453 1.00 95.12 83 THR A O 1
ATOM 659 N N . VAL A 1 84 ? 11.984 0.010 -8.219 1.00 94.00 84 VAL A N 1
ATOM 660 C CA . VAL A 1 84 ? 11.832 -1.445 -8.044 1.00 94.00 84 VAL A CA 1
ATOM 661 C C . VAL A 1 84 ? 10.477 -1.917 -8.571 1.00 94.00 84 VAL A C 1
ATOM 663 O O . VAL A 1 84 ? 10.394 -2.891 -9.311 1.00 94.00 84 VAL A O 1
ATOM 666 N N . GLU A 1 85 ? 9.409 -1.209 -8.223 1.00 95.38 85 GLU A N 1
ATOM 667 C CA . GLU A 1 85 ? 8.038 -1.596 -8.542 1.00 95.38 85 GLU A CA 1
ATOM 668 C C . GLU A 1 85 ? 7.769 -1.475 -10.044 1.00 95.38 85 GLU A C 1
ATOM 670 O O . GLU A 1 85 ? 7.172 -2.367 -10.642 1.00 95.38 85 GLU A O 1
ATOM 675 N N . ALA A 1 86 ? 8.289 -0.422 -10.683 1.00 95.31 86 ALA A N 1
ATOM 676 C CA . ALA A 1 86 ? 8.229 -0.272 -12.133 1.00 95.31 86 ALA A CA 1
ATOM 677 C C . ALA A 1 86 ? 9.019 -1.374 -12.865 1.00 95.31 86 ALA A C 1
ATOM 679 O O . ALA A 1 86 ? 8.529 -1.908 -13.859 1.00 95.31 86 ALA A O 1
ATOM 680 N N . LEU A 1 87 ? 10.190 -1.770 -12.352 1.00 95.94 87 LEU A N 1
ATOM 681 C CA . LEU A 1 87 ? 10.968 -2.882 -12.909 1.00 95.94 87 LEU A CA 1
ATOM 682 C C . LEU A 1 87 ? 10.199 -4.214 -12.828 1.00 95.94 87 LEU A C 1
ATOM 684 O O . LEU A 1 87 ? 10.160 -4.968 -13.801 1.00 95.94 87 LEU A O 1
ATOM 688 N N . VAL A 1 88 ? 9.545 -4.485 -11.693 1.00 95.31 88 VAL A N 1
ATOM 689 C CA . VAL A 1 88 ? 8.678 -5.664 -11.512 1.00 95.31 88 VAL A CA 1
ATOM 690 C C . VAL A 1 88 ? 7.508 -5.636 -12.502 1.00 95.31 88 VAL A C 1
ATOM 692 O O . VAL A 1 88 ? 7.213 -6.652 -13.133 1.00 95.31 88 VAL A O 1
ATOM 695 N N . LEU A 1 89 ? 6.868 -4.479 -12.694 1.00 95.94 89 LEU A N 1
ATOM 696 C CA . LEU A 1 89 ? 5.784 -4.326 -13.668 1.00 95.94 89 LEU A CA 1
ATOM 697 C C . LEU A 1 89 ? 6.258 -4.577 -15.105 1.00 95.94 89 LEU A C 1
ATOM 699 O O . LEU A 1 89 ? 5.575 -5.283 -15.844 1.00 95.94 89 LEU A O 1
ATOM 703 N N . GLN A 1 90 ? 7.424 -4.056 -15.503 1.00 96.12 90 GLN A N 1
ATOM 704 C CA . GLN A 1 90 ? 8.011 -4.331 -16.821 1.00 96.12 90 GLN A CA 1
ATOM 705 C C . GLN A 1 90 ? 8.269 -5.837 -17.017 1.00 96.12 90 GLN A C 1
ATOM 707 O O . GLN A 1 90 ? 7.907 -6.391 -18.058 1.00 96.12 90 GLN A O 1
ATOM 712 N N . HIS A 1 91 ? 8.813 -6.516 -15.999 1.00 95.56 91 HIS A N 1
ATOM 713 C CA . HIS A 1 91 ? 9.052 -7.961 -16.028 1.00 95.56 91 HIS A CA 1
ATOM 714 C C . HIS A 1 91 ? 7.762 -8.759 -16.266 1.00 95.56 91 HIS A C 1
ATOM 716 O O . HIS A 1 91 ? 7.686 -9.542 -17.213 1.00 95.56 91 HIS A O 1
ATOM 722 N N . TYR A 1 92 ? 6.716 -8.533 -15.469 1.00 95.69 92 TYR A N 1
ATOM 723 C CA . TYR A 1 92 ? 5.445 -9.245 -15.640 1.00 95.69 92 TYR A CA 1
ATOM 724 C C . TYR A 1 92 ? 4.712 -8.850 -16.930 1.00 95.69 92 TYR A C 1
ATOM 726 O O . TYR A 1 92 ? 4.095 -9.702 -17.572 1.00 95.69 92 TYR A O 1
ATOM 734 N N . LYS A 1 93 ? 4.848 -7.600 -17.387 1.00 96.19 93 LYS A N 1
ATOM 735 C CA . LYS A 1 93 ? 4.313 -7.162 -18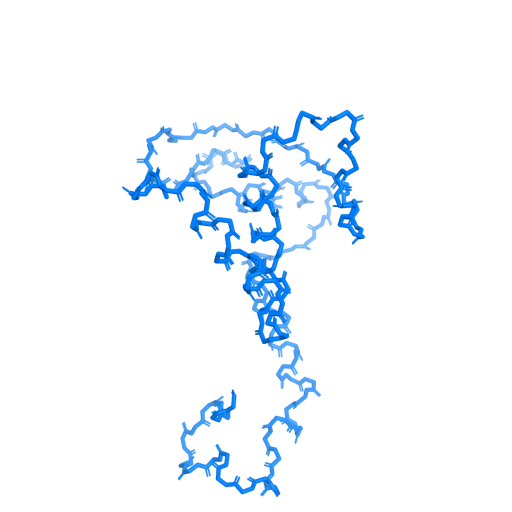.684 1.00 96.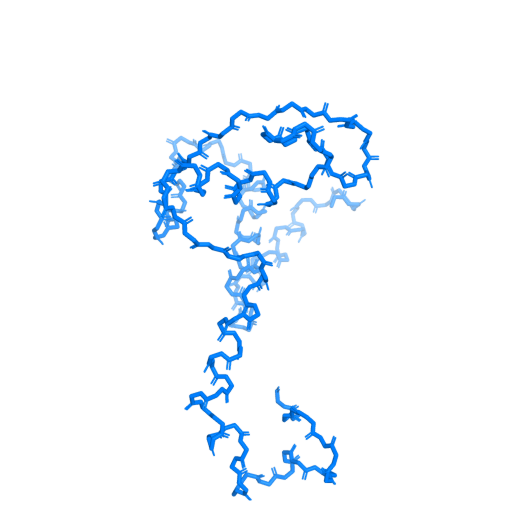19 93 LYS A CA 1
ATOM 736 C C . LYS A 1 93 ? 4.933 -7.926 -19.854 1.00 96.19 93 LYS A C 1
ATOM 738 O O . LYS A 1 93 ? 4.209 -8.304 -20.772 1.00 96.19 93 LYS A O 1
ATOM 743 N N . SER A 1 94 ? 6.235 -8.224 -19.803 1.00 94.25 94 SER A N 1
ATOM 744 C CA . SER A 1 94 ? 6.907 -9.063 -20.813 1.00 94.25 94 SER A CA 1
ATOM 745 C C . SER A 1 94 ? 6.351 -10.495 -20.894 1.00 94.25 94 SER A C 1
ATOM 747 O O . SER A 1 94 ? 6.464 -11.144 -21.929 1.00 94.25 94 SER A O 1
ATOM 749 N N . GLN A 1 95 ? 5.693 -10.962 -19.829 1.00 95.19 95 GLN A N 1
ATOM 750 C CA . GLN A 1 95 ? 5.025 -12.264 -19.751 1.00 95.19 95 GLN A CA 1
ATOM 751 C C . GLN A 1 95 ? 3.514 -12.179 -20.055 1.00 95.19 95 GLN A C 1
ATOM 753 O O . GLN A 1 95 ? 2.795 -13.159 -19.879 1.00 95.19 95 GLN A O 1
ATOM 758 N N . GLY A 1 96 ? 3.019 -11.018 -20.503 1.00 96.69 96 GLY A N 1
ATOM 759 C CA . GLY A 1 96 ? 1.620 -10.800 -20.889 1.00 96.69 96 GLY A CA 1
ATOM 760 C C . GLY A 1 96 ? 0.693 -10.325 -19.764 1.00 96.69 96 GLY A C 1
ATOM 761 O O . GLY A 1 96 ? -0.513 -10.199 -19.981 1.00 96.69 96 GLY A O 1
ATOM 762 N N . TRP A 1 97 ? 1.222 -10.034 -18.573 1.00 96.62 97 TRP A N 1
ATOM 763 C CA . TRP A 1 97 ? 0.417 -9.559 -17.446 1.00 96.62 97 TRP A CA 1
ATOM 764 C C . TRP A 1 97 ? 0.202 -8.044 -17.478 1.00 96.62 97 TRP A C 1
ATOM 766 O O . TRP A 1 97 ? 1.014 -7.281 -17.998 1.00 96.62 97 TRP A O 1
ATOM 776 N N . HIS A 1 98 ? -0.892 -7.605 -16.859 1.00 94.38 98 HIS A N 1
ATOM 777 C CA . HIS A 1 98 ? -1.210 -6.194 -16.656 1.00 94.38 98 HIS A CA 1
ATOM 778 C C . HIS A 1 98 ? -1.348 -5.931 -15.159 1.00 94.38 98 HIS A C 1
ATOM 780 O O . HIS A 1 98 ? -1.995 -6.700 -14.451 1.00 94.38 98 HIS A O 1
ATOM 786 N N . GLY A 1 99 ? -0.741 -4.849 -14.679 1.00 93.19 99 GLY A N 1
ATOM 787 C CA . GLY A 1 99 ? -0.750 -4.505 -13.264 1.00 93.19 99 GLY A CA 1
ATOM 788 C C . GLY A 1 99 ? -0.462 -3.029 -13.028 1.00 93.19 99 GLY A C 1
ATOM 789 O O . GLY A 1 99 ? 0.017 -2.326 -13.919 1.00 93.19 99 GLY A O 1
ATOM 790 N N . ALA A 1 100 ? -0.757 -2.583 -11.813 1.00 93.94 100 ALA A N 1
ATOM 791 C CA . ALA A 1 100 ? -0.473 -1.244 -11.319 1.00 93.94 100 ALA A CA 1
ATOM 792 C C . ALA A 1 100 ? 0.194 -1.341 -9.941 1.00 93.94 100 ALA A C 1
ATOM 794 O O . ALA A 1 100 ? -0.034 -2.300 -9.204 1.00 93.94 100 ALA A O 1
ATOM 795 N N . HIS A 1 101 ? 1.015 -0.347 -9.603 1.00 94.56 101 HIS A N 1
ATOM 796 C CA . HIS A 1 101 ? 1.590 -0.205 -8.270 1.00 94.56 101 HIS A CA 1
ATOM 797 C C . HIS A 1 101 ? 0.888 0.937 -7.535 1.00 94.56 101 HIS A C 1
ATOM 799 O O . HIS A 1 101 ? 1.030 2.095 -7.927 1.00 94.56 101 HIS A O 1
ATOM 805 N N . ASP A 1 102 ? 0.120 0.613 -6.496 1.00 93.50 102 ASP A N 1
ATOM 806 C CA . ASP A 1 102 ? -0.744 1.586 -5.822 1.00 93.50 102 ASP A CA 1
ATOM 807 C C . ASP A 1 102 ? -0.892 1.381 -4.305 1.00 93.50 102 ASP A C 1
ATOM 809 O O . ASP A 1 102 ? -1.744 2.011 -3.675 1.00 93.50 102 ASP A O 1
ATOM 813 N N . GLU A 1 103 ? -0.096 0.483 -3.715 1.00 93.00 103 GLU A N 1
ATOM 814 C CA . GLU A 1 103 ? -0.094 0.191 -2.273 1.00 93.00 103 GLU A CA 1
ATOM 815 C C . GLU A 1 103 ? -1.507 -0.097 -1.710 1.00 93.00 103 GLU A C 1
ATOM 817 O O . GLU A 1 103 ? -1.855 0.257 -0.577 1.00 93.00 103 GLU A O 1
ATOM 822 N N . GLY A 1 104 ? -2.371 -0.701 -2.533 1.00 90.19 104 GLY A N 1
ATOM 823 C CA . GLY A 1 104 ? -3.742 -1.053 -2.179 1.00 90.19 104 GLY A CA 1
ATOM 824 C C . GLY A 1 104 ? -4.766 0.061 -2.398 1.00 90.19 104 GLY A C 1
ATOM 825 O O . GLY A 1 104 ? -5.898 -0.073 -1.930 1.00 90.19 104 GLY A O 1
ATOM 826 N N . ALA A 1 105 ? -4.418 1.155 -3.085 1.00 92.69 105 ALA A N 1
ATOM 827 C CA . ALA A 1 105 ? -5.368 2.225 -3.382 1.00 92.69 105 ALA A CA 1
ATOM 828 C C . ALA A 1 105 ? -6.547 1.715 -4.218 1.00 92.69 105 ALA A C 1
ATOM 830 O O . ALA A 1 105 ? -7.682 2.007 -3.858 1.00 92.69 105 ALA A O 1
ATOM 831 N N . SER A 1 106 ? -6.316 0.876 -5.236 1.00 93.62 106 SER A N 1
ATOM 832 C CA . SER A 1 106 ? -7.403 0.273 -6.019 1.00 93.62 106 SER A CA 1
ATOM 833 C C . SER A 1 106 ? -8.344 -0.545 -5.143 1.00 93.62 106 SER A C 1
ATOM 835 O O . SER A 1 106 ? -9.557 -0.428 -5.282 1.00 93.62 106 SER A O 1
ATOM 837 N N . PHE A 1 107 ? -7.821 -1.325 -4.191 1.00 94.00 107 PHE A N 1
ATOM 838 C CA . PHE A 1 107 ? -8.663 -2.082 -3.261 1.00 94.00 107 PHE A CA 1
ATOM 839 C C . PHE A 1 107 ? -9.470 -1.169 -2.337 1.00 94.00 107 PHE A C 1
ATOM 841 O O . PHE A 1 107 ? -10.659 -1.407 -2.146 1.00 94.00 107 PHE A O 1
ATOM 848 N N . ARG A 1 108 ? -8.862 -0.101 -1.803 1.00 93.44 108 ARG A N 1
ATOM 849 C CA . ARG A 1 108 ? -9.575 0.899 -0.990 1.00 93.44 108 ARG A CA 1
ATOM 850 C C . ARG A 1 108 ? -10.659 1.615 -1.797 1.00 93.44 108 ARG A C 1
ATOM 852 O O . ARG A 1 108 ? -11.757 1.806 -1.288 1.00 93.44 108 ARG A O 1
ATOM 859 N N . SER A 1 109 ? -10.386 1.963 -3.053 1.00 94.31 109 SER A N 1
ATOM 860 C CA . SER A 1 109 ? -11.371 2.559 -3.959 1.00 94.31 109 SER A CA 1
ATOM 861 C C . SER A 1 109 ? -12.514 1.597 -4.266 1.00 94.31 109 SER A C 1
ATOM 863 O O . SER A 1 109 ? -13.670 1.989 -4.167 1.00 94.31 109 SER A O 1
ATOM 865 N N . LEU A 1 110 ? -12.217 0.332 -4.578 1.00 95.75 110 LEU A N 1
ATOM 866 C CA . LEU A 1 110 ? -13.241 -0.692 -4.789 1.00 95.75 110 LEU A CA 1
ATOM 867 C C . LEU A 1 110 ? -14.099 -0.891 -3.537 1.00 95.75 110 LEU A C 1
ATOM 869 O O . LEU A 1 110 ? -15.319 -0.935 -3.646 1.00 95.75 110 LEU A O 1
ATOM 873 N N . LEU A 1 111 ? -13.483 -0.950 -2.353 1.00 95.25 111 LEU A N 1
ATOM 874 C CA . LEU A 1 111 ? -14.200 -1.036 -1.082 1.00 95.25 111 LEU A CA 1
ATOM 875 C C . LEU A 1 111 ? -15.127 0.169 -0.884 1.00 95.25 111 LEU A C 1
ATOM 877 O O . LEU A 1 111 ? -16.300 -0.016 -0.583 1.00 95.25 111 LEU A O 1
ATOM 881 N N . GLY A 1 112 ? -14.615 1.383 -1.099 1.00 94.50 112 GLY A N 1
ATOM 882 C CA . GLY A 1 112 ? -15.394 2.613 -0.977 1.00 94.50 112 GLY A CA 1
ATOM 883 C C . GLY A 1 112 ? -16.559 2.683 -1.963 1.00 94.50 112 GLY A C 1
ATOM 884 O O . GLY A 1 112 ? -17.626 3.153 -1.597 1.00 94.50 112 GLY A O 1
ATOM 885 N N . LEU A 1 113 ? -16.389 2.172 -3.187 1.00 95.56 113 LEU A N 1
ATOM 886 C CA . LEU A 1 113 ? -17.468 2.089 -4.176 1.00 95.56 113 LEU A CA 1
ATOM 887 C C . LEU A 1 113 ? -18.520 1.039 -3.801 1.00 95.56 113 LEU A C 1
ATOM 889 O O . LEU A 1 113 ? -19.711 1.290 -3.946 1.00 95.56 113 LEU A O 1
ATOM 893 N N . LEU A 1 114 ? -18.093 -0.136 -3.333 1.00 97.19 114 LEU A N 1
ATOM 894 C CA . LEU A 1 114 ? -18.995 -1.246 -3.008 1.00 97.19 114 LEU A CA 1
ATOM 895 C C . LEU A 1 114 ? -19.744 -1.045 -1.688 1.00 97.19 114 LEU A C 1
ATOM 897 O O . LEU A 1 114 ? -20.857 -1.540 -1.542 1.00 97.19 114 LEU A O 1
ATOM 901 N N . LEU A 1 115 ? -19.133 -0.352 -0.727 1.00 95.81 115 LEU A N 1
ATOM 902 C CA . LEU A 1 115 ? -19.687 -0.130 0.609 1.00 95.81 115 LEU A CA 1
ATOM 903 C C . LEU A 1 115 ? -20.092 1.325 0.852 1.00 95.81 115 LEU A C 1
ATOM 905 O O . LEU A 1 115 ? -20.320 1.689 2.003 1.00 95.81 115 LEU A O 1
ATOM 909 N N . TRP A 1 116 ? -20.207 2.143 -0.198 1.00 93.81 116 TRP A N 1
ATOM 910 C CA . TRP A 1 116 ? -20.524 3.569 -0.076 1.00 93.81 116 TRP A CA 1
ATOM 911 C C . TRP A 1 116 ? -21.747 3.816 0.817 1.00 93.81 116 TRP A C 1
ATOM 913 O O . TRP A 1 116 ? -21.663 4.548 1.802 1.00 93.81 116 TRP A O 1
ATOM 923 N N . ASP A 1 117 ? -22.855 3.131 0.530 1.00 91.56 117 ASP A N 1
ATOM 924 C CA . ASP A 1 117 ? -24.120 3.312 1.249 1.00 91.56 117 ASP A CA 1
ATOM 925 C C . ASP A 1 117 ? -24.044 2.884 2.717 1.00 91.56 117 ASP A C 1
ATOM 927 O O . ASP A 1 117 ? -24.775 3.417 3.542 1.00 91.56 117 ASP A O 1
ATOM 931 N N . VAL A 1 118 ? -23.151 1.945 3.052 1.00 91.44 118 VAL A N 1
ATOM 932 C CA . VAL A 1 118 ? -22.912 1.489 4.431 1.00 91.44 118 VAL A CA 1
ATOM 933 C C . VAL A 1 118 ? -21.982 2.457 5.167 1.00 91.44 118 VAL A C 1
ATOM 935 O O . VAL A 1 118 ? -22.189 2.755 6.340 1.00 91.44 118 VAL A O 1
ATOM 938 N N . MET A 1 119 ? -20.951 2.961 4.485 1.00 87.44 119 MET A N 1
ATOM 939 C CA . MET A 1 119 ? -19.972 3.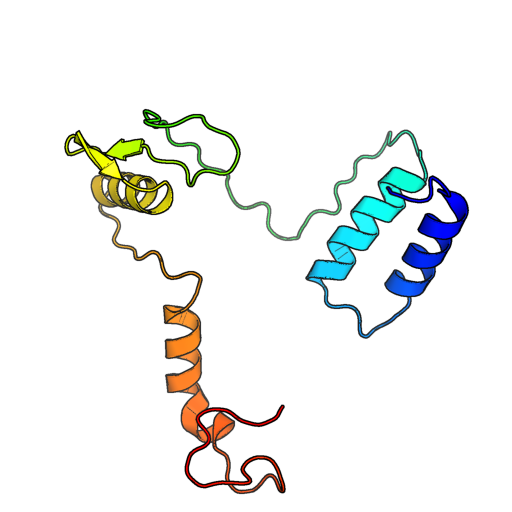890 5.056 1.00 87.44 119 MET A CA 1
ATOM 940 C C . MET A 1 119 ? -20.576 5.266 5.365 1.00 87.44 119 MET A C 1
ATOM 942 O O . MET A 1 119 ? -20.148 5.912 6.320 1.00 87.44 119 MET A O 1
ATOM 946 N N . PHE A 1 120 ? -21.565 5.702 4.580 1.00 88.56 120 PHE A N 1
ATOM 947 C CA . PHE A 1 120 ? -22.239 6.999 4.713 1.00 88.56 120 PHE A CA 1
ATOM 948 C C . PHE A 1 120 ? -23.694 6.872 5.192 1.00 88.56 120 PHE A C 1
ATOM 950 O O . PHE A 1 120 ? -24.555 7.671 4.821 1.00 88.56 120 PHE A O 1
ATOM 957 N N . LEU A 1 121 ? -23.980 5.868 6.026 1.00 88.75 121 LEU A N 1
ATOM 958 C CA . LEU A 1 121 ? -25.284 5.726 6.668 1.00 88.75 121 LEU A CA 1
ATOM 959 C C . LEU A 1 121 ? -25.616 6.947 7.541 1.00 88.75 121 LEU A C 1
ATOM 961 O O . LEU A 1 121 ? -24.812 7.395 8.358 1.00 88.75 121 LEU A O 1
ATOM 965 N N . ASN A 1 122 ? -26.835 7.465 7.380 1.00 82.31 122 ASN A N 1
ATOM 966 C CA . ASN A 1 122 ? -27.312 8.669 8.071 1.00 82.31 122 ASN A CA 1
ATOM 967 C C . ASN A 1 122 ? -27.915 8.393 9.460 1.00 82.31 122 ASN A C 1
ATOM 969 O O . ASN A 1 122 ? -28.331 9.326 10.142 1.00 82.31 122 ASN A O 1
ATOM 973 N N . ASP A 1 123 ? -28.031 7.130 9.863 1.00 84.75 123 ASP A N 1
ATOM 974 C CA . ASP A 1 123 ? -28.722 6.706 11.085 1.00 84.75 123 ASP A CA 1
ATOM 975 C C . ASP A 1 123 ? -27.789 6.525 12.294 1.00 84.75 123 ASP A C 1
ATOM 977 O O . ASP A 1 123 ? -28.265 6.244 13.396 1.00 84.75 123 ASP A O 1
ATOM 981 N N . VAL A 1 124 ? -26.480 6.745 12.125 1.00 86.25 124 VAL A N 1
ATOM 982 C CA . VAL A 1 124 ? -25.504 6.685 13.220 1.00 86.25 124 VAL A CA 1
ATOM 983 C C . VAL A 1 124 ? -25.216 8.100 13.750 1.00 86.25 124 VAL A C 1
ATOM 985 O O . VAL A 1 124 ? -24.620 8.913 13.037 1.00 86.25 124 VAL A O 1
ATOM 988 N N . PRO A 1 125 ? -25.623 8.430 14.992 1.00 88.31 125 PRO A N 1
ATOM 989 C CA . PRO A 1 125 ? -25.425 9.763 15.555 1.00 88.31 125 PRO A CA 1
ATOM 990 C C . PRO A 1 125 ? -23.937 10.091 15.747 1.00 88.31 125 PRO A C 1
ATOM 992 O O . PRO A 1 125 ? -23.116 9.205 15.970 1.00 88.31 125 PRO A O 1
ATOM 995 N N . ASP A 1 126 ? -23.603 11.382 15.669 1.00 86.44 126 ASP A N 1
ATOM 996 C CA . ASP A 1 126 ? -22.272 11.967 15.920 1.00 86.44 126 ASP A CA 1
ATOM 997 C C . ASP A 1 126 ? -21.124 11.531 14.983 1.00 86.44 126 ASP A C 1
ATOM 999 O O . ASP A 1 126 ? -19.989 11.988 15.145 1.00 86.44 126 ASP A O 1
ATOM 1003 N N . VAL A 1 127 ? -21.402 10.715 13.960 1.00 87.81 127 VAL A N 1
ATOM 1004 C CA . VAL A 1 127 ? -20.396 10.240 12.989 1.00 87.81 127 VAL A CA 1
ATOM 1005 C C . VAL A 1 127 ? -20.001 11.321 11.978 1.00 87.81 127 VAL A C 1
ATOM 1007 O O . VAL A 1 127 ? -18.816 11.487 11.667 1.00 87.81 127 VAL A O 1
ATOM 1010 N N . PHE A 1 128 ? -20.982 12.087 11.500 1.00 88.00 128 PHE A N 1
ATOM 1011 C CA . PHE A 1 128 ? -20.792 13.224 10.603 1.00 88.00 128 PHE A CA 1
ATOM 1012 C C . PHE A 1 128 ? -21.296 14.500 11.288 1.00 88.00 128 PHE A C 1
ATOM 1014 O O . PHE A 1 128 ? -22.491 14.695 11.485 1.00 88.00 128 PHE A O 1
ATOM 1021 N N . GLN A 1 129 ? -20.365 15.368 11.671 1.00 87.38 129 GLN A N 1
ATOM 1022 C CA . GLN A 1 129 ? -20.598 16.635 12.366 1.00 87.38 129 GLN A CA 1
ATOM 1023 C C . GLN A 1 129 ? -20.684 17.827 11.401 1.00 87.38 129 GLN A C 1
ATOM 1025 O O . GLN A 1 129 ? -21.222 18.874 11.758 1.00 87.38 129 GLN A O 1
ATOM 1030 N N . THR A 1 130 ? -20.146 17.697 10.182 1.00 87.56 130 THR A N 1
ATOM 1031 C CA . THR A 1 130 ? -20.147 18.766 9.170 1.00 87.56 130 THR A CA 1
ATOM 1032 C C . THR A 1 130 ? -20.431 18.218 7.767 1.00 87.56 130 THR A C 1
ATOM 1034 O O . THR A 1 130 ? -20.075 17.075 7.477 1.00 87.56 130 THR A O 1
ATOM 1037 N N . PRO A 1 131 ? -20.988 19.034 6.850 1.00 84.62 131 PRO A N 1
ATOM 1038 C CA . PRO A 1 131 ? -21.306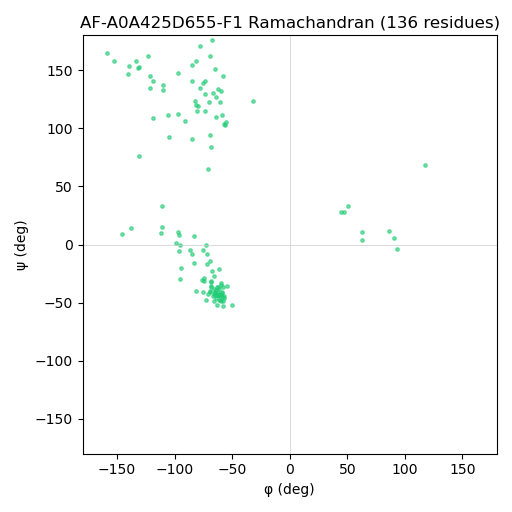 18.596 5.488 1.00 84.62 131 PRO A CA 1
ATOM 1039 C C . PRO A 1 131 ? -20.078 18.392 4.577 1.00 84.62 131 PRO A C 1
ATOM 1041 O O . PRO A 1 131 ? -20.247 18.043 3.414 1.00 84.62 131 PRO A O 1
ATOM 1044 N N . PHE A 1 132 ? -18.852 18.620 5.067 1.00 87.81 132 PHE A N 1
ATOM 1045 C CA . PHE A 1 132 ? -17.615 18.540 4.273 1.00 87.81 132 PHE A CA 1
ATOM 1046 C C . PHE A 1 132 ? -16.697 17.373 4.675 1.00 87.81 132 PHE A C 1
ATOM 1048 O O . PHE A 1 132 ? -15.547 17.316 4.242 1.00 87.81 132 PHE A O 1
ATOM 1055 N N . GLN A 1 133 ? -17.166 16.450 5.521 1.00 88.00 133 GLN A N 1
ATOM 1056 C CA . GLN A 1 133 ? -16.377 15.283 5.917 1.00 88.00 133 GLN A CA 1
ATOM 1057 C C . GLN A 1 133 ? -16.286 14.256 4.787 1.00 88.00 133 GLN A C 1
ATOM 1059 O O . GLN A 1 133 ? -17.291 13.832 4.227 1.00 88.00 133 GLN A O 1
ATOM 1064 N N . VAL A 1 134 ? -15.057 13.831 4.490 1.00 84.44 134 VAL A N 1
ATOM 1065 C CA . VAL A 1 134 ? -14.743 12.826 3.456 1.00 84.44 134 VAL A CA 1
ATOM 1066 C C . VAL A 1 134 ? -14.588 11.407 4.018 1.00 84.44 134 VAL A C 1
ATOM 1068 O O . VAL A 1 134 ? -14.415 10.460 3.259 1.00 84.44 134 VAL A O 1
ATOM 1071 N N . GLN A 1 135 ? -14.636 11.267 5.343 1.00 81.75 135 GLN A N 1
ATOM 1072 C CA . GLN A 1 135 ? -14.596 10.004 6.078 1.00 81.75 135 GLN A CA 1
ATOM 1073 C C . GLN A 1 135 ? -15.319 10.164 7.423 1.00 81.75 135 GLN A C 1
ATOM 1075 O O . GLN A 1 135 ? -15.461 11.285 7.928 1.00 81.75 135 GLN A O 1
ATOM 1080 N N . ASN A 1 136 ? -15.760 9.049 7.999 1.00 76.81 136 ASN A N 1
ATOM 1081 C CA . ASN A 1 136 ? -16.306 9.002 9.352 1.00 76.81 136 ASN A CA 1
ATOM 1082 C C . ASN A 1 136 ? -15.212 9.255 10.415 1.00 76.81 136 ASN A C 1
ATOM 1084 O O . ASN A 1 136 ? -14.019 9.173 10.136 1.00 76.81 136 ASN A O 1
ATOM 1088 N N . LEU A 1 137 ? -15.617 9.596 11.643 1.00 75.62 137 LEU A N 1
ATOM 1089 C CA . LEU A 1 137 ? -14.710 9.863 12.778 1.00 75.62 137 LEU A CA 1
ATOM 1090 C C . LEU A 1 137 ? -14.232 8.597 13.525 1.00 75.62 137 LEU A C 1
ATOM 1092 O O . LEU A 1 137 ? -13.625 8.719 14.590 1.00 75.62 137 LEU A O 1
ATOM 1096 N N . GLY A 1 138 ? -14.545 7.409 13.000 1.00 57.12 138 GLY A N 1
ATOM 1097 C CA . GLY A 1 138 ? -14.264 6.107 13.618 1.00 57.12 138 GLY A CA 1
ATOM 1098 C C . GLY A 1 138 ? -12.986 5.446 13.130 1.00 57.12 138 GLY A C 1
ATOM 1099 O O . GLY A 1 138 ? -12.542 5.764 12.006 1.00 57.12 138 GLY A O 1
#

Secondary structure (DSSP, 8-state):
-TT--HHHHHHHHHHHHH-TTS-HHHHHHHHHHHHHHTT---S-------S--PPP-----EES---TTSPPEEE-TTS-EEEHHHHHHHHHHHTT------TTHHHHHHHHHHSHHHHT-TTSTTS--STT-SS---